Protein AF-A0A258SWJ9-F1 (afdb_monomer_lite)

pLDDT: mean 83.11, std 14.25, range [47.22, 96.81]

Structure (mmCIF, N/CA/C/O backbone):
data_AF-A0A258SWJ9-F1
#
_entry.id   AF-A0A258SWJ9-F1
#
loop_
_atom_site.group_PDB
_atom_site.id
_atom_site.type_symbol
_atom_site.label_atom_id
_atom_site.label_alt_id
_atom_site.label_comp_id
_atom_site.label_asym_id
_atom_site.label_entity_id
_atom_site.label_seq_id
_atom_site.pdbx_PDB_ins_code
_atom_site.Cartn_x
_atom_site.Cartn_y
_atom_site.Cartn_z
_atom_site.occupancy
_atom_site.B_iso_or_equiv
_atom_site.auth_seq_id
_atom_site.auth_comp_id
_atom_site.auth_asym_id
_atom_site.auth_atom_id
_atom_site.pdbx_PDB_model_num
ATOM 1 N N . VAL A 1 1 ? 14.497 3.381 14.252 1.00 51.16 1 VAL A N 1
ATOM 2 C CA . VAL A 1 1 ? 13.141 2.950 14.670 1.00 51.16 1 VAL A CA 1
ATOM 3 C C . VAL A 1 1 ? 12.145 3.797 13.899 1.00 51.16 1 VAL A C 1
ATOM 5 O O . VAL A 1 1 ? 12.125 4.997 14.100 1.00 51.16 1 VAL A O 1
ATOM 8 N N . GLY A 1 2 ? 11.445 3.2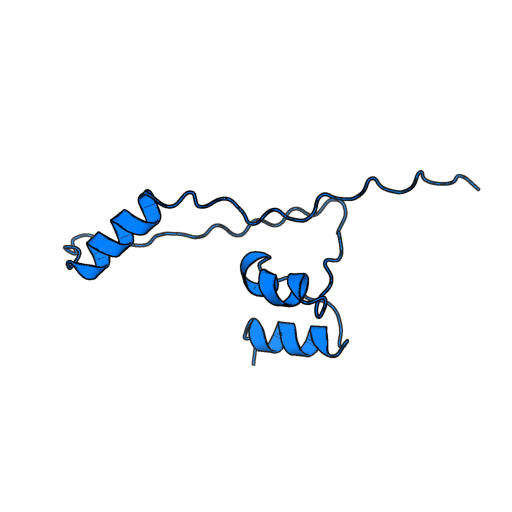22 12.922 1.00 74.56 2 GLY A N 1
ATOM 9 C CA . GLY A 1 2 ? 10.563 3.984 12.020 1.00 74.56 2 GLY A CA 1
ATOM 10 C C . GLY A 1 2 ? 10.180 3.236 10.741 1.00 74.56 2 GLY A C 1
ATOM 11 O O . GLY A 1 2 ? 9.903 3.859 9.727 1.00 74.56 2 GLY A O 1
ATOM 12 N N . SER A 1 3 ? 10.231 1.899 10.755 1.00 88.38 3 SER A N 1
ATOM 13 C CA . SER A 1 3 ? 9.776 1.085 9.623 1.00 88.38 3 SER A CA 1
ATOM 14 C C . SER A 1 3 ? 8.261 0.904 9.695 1.00 88.38 3 SER A C 1
ATOM 16 O O . SER A 1 3 ? 7.708 0.808 10.793 1.00 88.38 3 SER A O 1
ATOM 18 N N . THR A 1 4 ? 7.606 0.781 8.539 1.00 92.31 4 THR A N 1
ATOM 19 C CA . THR A 1 4 ? 6.176 0.454 8.430 1.00 92.31 4 THR A CA 1
ATOM 20 C C . THR A 1 4 ? 5.802 -0.773 9.263 1.00 92.31 4 THR A C 1
ATOM 22 O O . THR A 1 4 ? 4.763 -0.769 9.913 1.00 92.31 4 THR A O 1
ATOM 25 N N . GLU A 1 5 ? 6.657 -1.800 9.309 1.00 94.06 5 GLU A N 1
ATOM 26 C CA . GLU A 1 5 ? 6.389 -3.001 10.112 1.00 94.06 5 GLU A CA 1
ATOM 27 C C . GLU A 1 5 ? 6.375 -2.708 11.611 1.00 94.06 5 GLU A C 1
ATOM 29 O O . GLU A 1 5 ? 5.447 -3.117 12.301 1.00 94.06 5 GLU A O 1
ATOM 34 N N . ALA A 1 6 ? 7.342 -1.938 12.115 1.00 95.12 6 ALA A N 1
ATOM 35 C CA . ALA A 1 6 ? 7.370 -1.562 13.528 1.00 95.12 6 ALA A CA 1
ATOM 36 C C . ALA A 1 6 ? 6.103 -0.783 13.918 1.00 95.12 6 ALA A C 1
ATOM 38 O O . ALA A 1 6 ? 5.512 -1.046 14.961 1.00 95.12 6 ALA A O 1
ATOM 39 N N . ILE A 1 7 ? 5.645 0.119 13.044 1.00 94.56 7 ILE A N 1
ATOM 40 C CA . ILE A 1 7 ? 4.407 0.880 13.245 1.00 94.56 7 ILE A CA 1
ATOM 41 C C . ILE A 1 7 ? 3.192 -0.059 13.275 1.00 94.56 7 ILE A C 1
ATOM 43 O O . ILE A 1 7 ? 2.380 0.031 14.194 1.00 94.56 7 ILE A O 1
ATOM 47 N N . LYS A 1 8 ? 3.079 -0.998 12.324 1.00 94.94 8 LYS A N 1
ATOM 48 C CA . LYS A 1 8 ? 1.979 -1.979 12.304 1.00 94.94 8 LYS A CA 1
ATOM 49 C C . LYS A 1 8 ? 1.942 -2.837 13.570 1.00 94.94 8 LYS A C 1
ATOM 51 O O . LYS A 1 8 ? 0.855 -3.074 14.082 1.00 94.94 8 LYS A O 1
ATOM 56 N N . GLN A 1 9 ? 3.096 -3.266 14.087 1.00 95.31 9 GLN A N 1
ATOM 57 C CA . GLN A 1 9 ? 3.170 -4.068 15.315 1.00 95.31 9 GLN A CA 1
ATOM 58 C C . GLN A 1 9 ? 2.720 -3.282 16.554 1.00 95.31 9 GLN A C 1
ATOM 60 O O . GLN A 1 9 ? 1.956 -3.800 17.362 1.00 95.31 9 GLN A O 1
ATOM 65 N N . VAL A 1 10 ? 3.128 -2.015 16.684 1.00 96.31 10 VAL A N 1
ATOM 66 C CA . VAL A 1 10 ? 2.701 -1.144 17.796 1.00 96.31 10 VAL A CA 1
ATOM 67 C C . VAL A 1 10 ? 1.183 -0.927 17.773 1.00 96.31 10 VAL A C 1
ATOM 69 O O . VAL A 1 10 ? 0.527 -1.062 18.804 1.00 96.31 10 VAL A O 1
ATOM 72 N N . VAL A 1 11 ? 0.600 -0.668 16.598 1.00 96.81 11 VAL A N 1
ATOM 73 C CA . VAL A 1 11 ? -0.860 -0.517 16.457 1.00 96.81 11 VAL A CA 1
ATOM 74 C C . VAL A 1 11 ? -1.589 -1.837 16.723 1.00 96.81 11 VAL A C 1
ATOM 76 O O . VAL A 1 11 ? -2.603 -1.838 17.414 1.00 96.81 11 VAL A O 1
ATOM 79 N N . ALA A 1 12 ? -1.065 -2.967 16.239 1.00 95.69 12 ALA A N 1
ATOM 80 C CA . ALA A 1 12 ? -1.631 -4.291 16.506 1.00 95.69 12 ALA A CA 1
ATOM 81 C C . ALA A 1 12 ? -1.624 -4.643 18.005 1.00 95.69 12 ALA A C 1
ATOM 83 O O . ALA A 1 12 ? -2.525 -5.328 18.480 1.00 95.69 12 ALA A O 1
ATOM 84 N N . ALA A 1 13 ? -0.652 -4.126 18.763 1.00 96.56 13 ALA A N 1
ATOM 85 C CA . ALA A 1 13 ? -0.603 -4.228 20.221 1.00 96.56 13 ALA A CA 1
ATOM 86 C C . ALA A 1 13 ? -1.579 -3.274 20.948 1.00 96.56 13 ALA A C 1
ATOM 88 O O . ALA A 1 13 ? -1.600 -3.238 22.176 1.00 96.56 13 ALA A O 1
ATOM 89 N N . GLY A 1 14 ? -2.376 -2.489 20.216 1.00 95.50 14 GLY A N 1
ATOM 90 C CA . GLY A 1 14 ? -3.348 -1.547 20.775 1.00 95.50 14 GLY A CA 1
ATOM 91 C C . GLY A 1 14 ? -2.758 -0.200 21.199 1.00 95.50 14 GLY A C 1
ATOM 92 O O . GLY A 1 14 ? -3.434 0.581 21.865 1.00 95.50 14 GLY A O 1
ATOM 93 N N . LEU A 1 15 ? -1.517 0.108 20.815 1.00 96.38 15 LEU A N 1
ATOM 94 C CA . LEU A 1 15 ? -0.790 1.296 21.273 1.00 96.38 15 LEU A CA 1
ATOM 95 C C . LEU A 1 15 ? -0.948 2.494 20.315 1.00 96.38 15 LEU A C 1
ATOM 97 O O . LEU A 1 15 ? 0.031 3.130 19.929 1.00 96.38 15 LEU A O 1
ATOM 101 N N . GLY A 1 16 ? -2.189 2.810 19.935 1.00 94.94 16 GLY A N 1
ATOM 102 C CA . GLY A 1 16 ? -2.538 4.007 19.155 1.00 94.94 16 GLY A CA 1
ATOM 103 C C . GLY A 1 16 ? -3.042 3.731 17.735 1.00 94.94 16 GLY A C 1
ATOM 104 O O . GLY A 1 16 ? -3.528 2.645 17.431 1.00 94.94 16 GLY A O 1
ATOM 105 N N . ILE A 1 17 ? -2.952 4.747 16.869 1.00 95.44 17 ILE A N 1
ATOM 106 C CA . ILE A 1 17 ? -3.372 4.709 15.458 1.00 95.44 17 ILE A CA 1
ATOM 107 C C . ILE A 1 17 ? -2.220 5.130 14.544 1.00 95.44 17 ILE A C 1
ATOM 109 O O . ILE A 1 17 ? -1.343 5.892 14.950 1.00 95.44 17 ILE A O 1
ATOM 113 N N . ALA A 1 18 ? -2.232 4.667 13.295 1.00 94.19 18 ALA A N 1
ATOM 114 C CA . ALA A 1 18 ? -1.245 5.063 12.297 1.00 94.19 18 ALA A CA 1
ATOM 115 C C . ALA A 1 18 ? -1.864 5.193 10.904 1.00 94.19 18 ALA A C 1
ATOM 117 O O . ALA A 1 18 ? -2.810 4.485 10.561 1.00 94.19 18 ALA A O 1
ATOM 118 N N . MET A 1 19 ? -1.272 6.058 10.080 1.00 92.12 19 MET A N 1
ATOM 119 C CA . MET A 1 19 ? -1.544 6.128 8.647 1.00 92.12 19 MET A CA 1
ATOM 120 C C . MET A 1 19 ? -0.448 5.388 7.888 1.00 92.12 19 MET A C 1
ATOM 122 O O . MET A 1 19 ? 0.724 5.755 7.941 1.00 92.12 19 MET A O 1
ATOM 126 N N . VAL A 1 20 ? -0.834 4.338 7.172 1.00 91.81 20 VAL A N 1
ATOM 127 C CA . VAL A 1 20 ? 0.064 3.524 6.348 1.00 91.81 20 VAL A CA 1
ATOM 128 C C . VAL A 1 20 ? -0.588 3.248 4.999 1.00 91.81 20 VAL A C 1
ATOM 130 O O . VAL A 1 20 ? -1.795 3.411 4.826 1.00 91.81 20 VAL A O 1
ATOM 133 N N . SER A 1 21 ? 0.206 2.819 4.019 1.00 89.75 21 SER A N 1
ATOM 134 C CA . SER A 1 21 ? -0.341 2.407 2.726 1.00 89.75 21 SER A CA 1
ATOM 135 C C . SER A 1 21 ? -1.281 1.211 2.901 1.00 89.75 21 SER A C 1
ATOM 137 O O . SER A 1 21 ? -0.884 0.203 3.484 1.00 89.75 21 SER A O 1
ATOM 139 N N . ALA A 1 22 ? -2.488 1.290 2.331 1.00 87.44 22 ALA A N 1
ATOM 140 C CA . ALA A 1 22 ? -3.447 0.182 2.335 1.00 87.44 22 ALA A CA 1
ATOM 141 C C . ALA A 1 22 ? -2.845 -1.108 1.752 1.00 87.44 22 ALA A C 1
ATOM 143 O O . ALA A 1 22 ? -3.062 -2.191 2.287 1.00 87.44 22 ALA A O 1
ATOM 144 N N . ALA A 1 23 ? -2.006 -0.987 0.717 1.00 87.81 23 ALA A N 1
ATOM 145 C CA . ALA A 1 23 ? -1.273 -2.114 0.147 1.00 87.81 23 ALA A CA 1
ATOM 146 C C . ALA A 1 23 ? -0.329 -2.787 1.161 1.00 87.81 23 ALA A C 1
ATOM 148 O O . ALA A 1 23 ? -0.231 -4.007 1.183 1.00 87.81 23 ALA A O 1
ATOM 149 N N . ALA A 1 24 ? 0.325 -2.009 2.029 1.00 91.06 24 ALA A N 1
ATOM 150 C CA . ALA A 1 24 ? 1.270 -2.522 3.023 1.00 91.06 24 ALA A CA 1
ATOM 151 C C . ALA A 1 24 ? 0.592 -3.127 4.266 1.00 91.06 24 ALA A C 1
ATOM 153 O O . ALA A 1 24 ? 1.238 -3.857 5.015 1.00 91.06 24 ALA A O 1
ATOM 154 N N . ALA A 1 25 ? -0.682 -2.806 4.507 1.00 92.44 25 ALA A N 1
ATOM 155 C CA . ALA A 1 25 ? -1.473 -3.330 5.622 1.00 92.44 25 ALA A CA 1
ATOM 156 C C . ALA A 1 25 ? -2.507 -4.384 5.190 1.00 92.44 25 ALA A C 1
ATOM 158 O O . ALA A 1 25 ? -3.254 -4.877 6.035 1.00 92.44 25 ALA A O 1
ATOM 159 N N . LYS A 1 26 ? -2.566 -4.719 3.892 1.00 91.75 26 LYS A N 1
ATOM 160 C CA . LYS A 1 26 ? -3.594 -5.581 3.290 1.00 91.75 26 LYS A CA 1
ATOM 161 C C . LYS A 1 26 ? -3.782 -6.881 4.068 1.00 91.75 26 LYS A C 1
ATOM 163 O O . LYS A 1 26 ? -4.909 -7.215 4.424 1.00 91.75 26 LYS A O 1
ATOM 168 N N . ASP A 1 27 ? -2.688 -7.569 4.372 1.00 92.75 27 ASP A N 1
ATOM 169 C CA . ASP A 1 27 ? -2.739 -8.869 5.037 1.00 92.75 27 ASP A CA 1
ATOM 170 C C . ASP A 1 27 ? -3.180 -8.734 6.496 1.00 92.75 27 ASP A C 1
ATOM 172 O O . ASP A 1 27 ? -4.029 -9.489 6.956 1.00 92.75 27 ASP A O 1
ATOM 176 N N . GLN A 1 28 ? -2.677 -7.730 7.225 1.00 94.69 28 GLN A N 1
ATOM 177 C CA . GLN A 1 28 ? -3.084 -7.496 8.615 1.00 94.69 28 GLN A CA 1
ATOM 178 C C . GLN A 1 28 ? -4.564 -7.110 8.728 1.00 94.69 28 GLN A C 1
ATOM 180 O O . GLN A 1 28 ? -5.216 -7.486 9.701 1.00 94.69 28 GLN A O 1
ATOM 185 N N . ILE A 1 29 ? -5.094 -6.381 7.741 1.00 94.69 29 ILE A N 1
ATOM 186 C CA . ILE A 1 29 ? -6.522 -6.056 7.648 1.00 94.69 29 ILE A CA 1
ATOM 187 C C . ILE A 1 29 ? -7.331 -7.319 7.334 1.00 94.69 29 ILE A C 1
ATOM 189 O O . ILE A 1 29 ? -8.320 -7.588 8.010 1.00 94.69 29 ILE A O 1
ATOM 193 N N . ALA A 1 30 ? -6.902 -8.116 6.349 1.00 93.31 30 ALA A N 1
ATOM 194 C CA . ALA A 1 30 ? -7.575 -9.361 5.973 1.00 93.31 30 ALA A CA 1
ATOM 195 C C . ALA A 1 30 ? -7.608 -10.384 7.122 1.00 93.31 30 ALA A C 1
ATOM 197 O O . ALA A 1 30 ? -8.601 -11.084 7.296 1.00 93.31 30 ALA A O 1
ATOM 198 N N . LEU A 1 31 ? -6.550 -10.431 7.936 1.00 95.50 31 LEU A N 1
ATOM 199 C CA . LEU A 1 31 ? -6.458 -11.265 9.137 1.00 95.50 31 LEU A CA 1
ATOM 200 C C . LEU A 1 31 ? -7.206 -10.680 10.349 1.00 95.50 31 LEU A C 1
ATOM 202 O O . LEU A 1 31 ? -7.267 -11.325 11.392 1.00 95.50 31 LEU A O 1
ATOM 206 N N . GLY A 1 32 ? -7.744 -9.459 10.254 1.00 93.69 32 GLY A N 1
ATOM 207 C CA . GLY A 1 32 ? -8.458 -8.789 11.345 1.00 93.69 32 GLY A CA 1
ATOM 208 C C . GLY A 1 32 ? -7.570 -8.283 12.490 1.00 93.69 32 GLY A C 1
ATOM 209 O O . GLY A 1 32 ? -8.094 -7.824 13.504 1.00 93.69 32 GLY A O 1
ATOM 210 N N . VAL A 1 33 ? -6.243 -8.337 12.332 1.00 95.62 33 VAL A N 1
ATOM 211 C CA . VAL A 1 33 ? -5.259 -7.848 13.314 1.00 95.62 33 VAL A 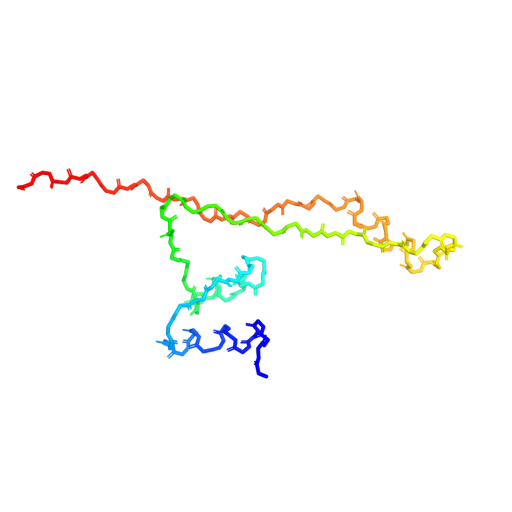CA 1
ATOM 212 C C . VAL A 1 33 ? -5.244 -6.319 13.360 1.00 95.62 33 VAL A C 1
ATOM 214 O O . VAL A 1 33 ? -5.068 -5.727 14.420 1.00 95.62 33 VAL A O 1
ATOM 217 N N . LEU A 1 34 ? -5.456 -5.669 12.213 1.00 96.19 34 LEU A N 1
ATOM 218 C CA . LEU A 1 34 ? -5.621 -4.221 12.110 1.00 96.19 34 LEU A CA 1
ATOM 219 C C . LEU A 1 34 ? -7.005 -3.883 11.557 1.00 96.19 34 LEU A C 1
ATOM 221 O O . LEU A 1 34 ? -7.547 -4.600 10.718 1.00 96.19 34 LEU A O 1
ATOM 225 N N . LYS A 1 35 ? -7.562 -2.752 11.997 1.00 93.94 35 LYS A N 1
ATOM 226 C CA . LYS A 1 35 ? -8.843 -2.228 11.509 1.00 93.94 35 LYS A CA 1
ATOM 227 C C . LYS A 1 35 ? -8.645 -0.876 10.839 1.00 93.94 35 LYS A C 1
ATOM 229 O O . LYS A 1 35 ? -7.862 -0.051 11.302 1.00 93.94 35 LYS A O 1
ATOM 234 N N . VAL A 1 36 ? -9.377 -0.656 9.751 1.00 93.44 36 VAL A N 1
ATOM 235 C CA . VAL A 1 36 ? -9.415 0.636 9.062 1.00 93.44 36 VAL A CA 1
ATOM 236 C C . VAL A 1 36 ? -10.319 1.584 9.845 1.00 93.44 36 VAL A C 1
ATOM 238 O O . VAL A 1 36 ? -11.461 1.242 10.146 1.00 93.44 36 VAL A O 1
ATOM 241 N N . VAL A 1 37 ? -9.813 2.779 10.147 1.00 92.25 37 VAL A N 1
ATOM 242 C CA . VAL A 1 37 ? -10.591 3.868 10.749 1.00 92.25 37 VAL A CA 1
ATOM 243 C C . VAL A 1 37 ? -10.916 4.881 9.647 1.00 92.25 37 VAL A C 1
ATOM 245 O O . VAL A 1 37 ? -9.987 5.503 9.127 1.00 92.25 37 VAL A O 1
ATOM 248 N N . PRO A 1 38 ? -12.190 5.038 9.238 1.00 87.75 38 PRO A N 1
ATOM 249 C CA . PRO A 1 38 ? -12.558 6.020 8.225 1.00 87.75 38 PRO A CA 1
ATOM 250 C C . PRO A 1 38 ? -12.428 7.439 8.790 1.00 87.75 38 PRO A C 1
ATOM 252 O O . PRO A 1 38 ? -12.882 7.716 9.900 1.00 87.75 38 PRO A O 1
ATO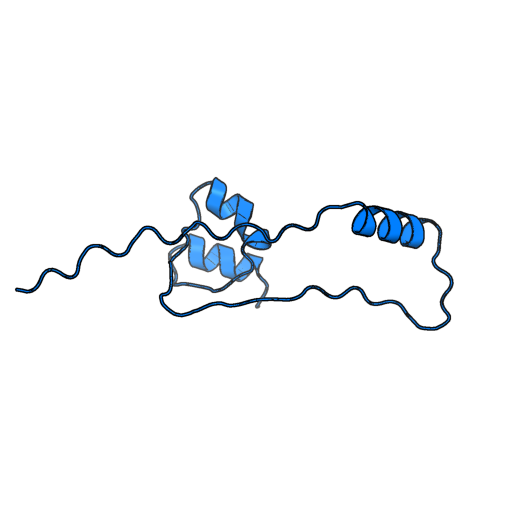M 255 N N . VAL A 1 39 ? -11.833 8.347 8.014 1.00 88.81 39 VAL A N 1
ATOM 256 C CA . VAL A 1 39 ? -11.692 9.764 8.375 1.00 88.81 39 VAL A CA 1
ATOM 257 C C . VAL A 1 39 ? -12.472 10.599 7.369 1.00 88.81 39 VAL A C 1
ATOM 259 O O . VAL A 1 39 ? -12.189 10.579 6.173 1.00 88.81 39 VAL A O 1
ATOM 262 N N . GLN A 1 40 ? -13.481 11.322 7.851 1.00 88.88 40 GLN A N 1
ATOM 263 C CA . GLN A 1 40 ? -14.318 12.161 6.996 1.00 88.88 40 GLN A CA 1
ATOM 264 C C . GLN A 1 40 ? -13.518 13.345 6.446 1.00 88.88 40 GLN A C 1
ATOM 266 O O . GLN A 1 40 ? -12.759 13.983 7.172 1.00 88.88 40 GLN A O 1
ATOM 271 N N . GLY A 1 41 ? -13.699 13.639 5.157 1.00 89.00 41 GLY A N 1
ATOM 272 C CA . GLY A 1 41 ? -13.047 14.771 4.493 1.00 89.00 41 GLY A CA 1
ATOM 273 C C . GLY A 1 41 ? -11.544 14.603 4.246 1.00 89.00 41 GLY A C 1
ATOM 274 O O . GLY A 1 41 ? -10.908 15.556 3.806 1.00 89.00 41 GLY A O 1
ATOM 275 N N . LEU A 1 42 ? -10.970 13.420 4.498 1.00 85.12 42 LEU A N 1
ATOM 276 C CA . LEU A 1 42 ? -9.547 13.157 4.299 1.00 85.12 42 LEU A CA 1
ATOM 277 C C . LEU A 1 42 ? -9.329 12.164 3.151 1.00 85.12 42 LEU A C 1
ATOM 279 O O . LEU A 1 42 ? -9.585 10.970 3.293 1.00 85.12 42 LEU A O 1
ATOM 283 N N . SER A 1 43 ? -8.796 12.660 2.034 1.00 82.75 43 SER A N 1
ATOM 284 C CA . SER A 1 43 ? -8.232 11.826 0.969 1.00 82.75 43 SER A CA 1
ATOM 285 C C . SER A 1 43 ? -6.715 11.961 0.985 1.00 82.75 43 SER A C 1
ATOM 287 O O . SER A 1 43 ? -6.193 13.074 0.919 1.00 82.75 43 SER A O 1
ATOM 289 N N . VAL A 1 44 ? -6.004 10.837 1.095 1.00 84.12 44 VAL A N 1
ATOM 290 C CA . VAL A 1 44 ? -4.538 10.814 1.050 1.00 84.12 44 VAL A CA 1
ATOM 291 C C . VAL A 1 44 ? -4.081 9.879 -0.046 1.00 84.12 44 VAL A C 1
ATOM 293 O O . VAL A 1 44 ? -4.283 8.666 0.017 1.00 84.12 44 VAL A O 1
ATOM 296 N N . GLU A 1 45 ? -3.406 10.460 -1.027 1.00 81.88 45 GLU A N 1
ATOM 297 C CA . GLU A 1 45 ? -2.847 9.744 -2.160 1.00 81.88 45 GLU A CA 1
ATOM 298 C C . GLU A 1 45 ? -1.326 9.718 -2.058 1.00 81.88 45 GLU A C 1
ATOM 300 O O . GLU A 1 45 ? -0.675 10.715 -1.741 1.00 81.88 45 GLU A O 1
ATOM 305 N N . ARG A 1 46 ? -0.745 8.547 -2.325 1.00 82.12 46 ARG A N 1
ATOM 306 C CA . ARG A 1 46 ? 0.704 8.361 -2.363 1.00 82.12 46 ARG A CA 1
ATOM 307 C C . ARG A 1 46 ? 1.096 7.817 -3.735 1.00 82.12 46 ARG A C 1
ATOM 309 O O . ARG A 1 46 ? 1.033 6.598 -3.919 1.00 82.12 46 ARG A O 1
ATOM 316 N N . PRO A 1 47 ? 1.496 8.678 -4.686 1.00 84.31 47 PRO A N 1
ATOM 317 C CA . PRO A 1 47 ? 1.941 8.217 -5.992 1.00 84.31 47 PRO A CA 1
ATOM 318 C C . PRO A 1 47 ? 3.205 7.362 -5.857 1.00 84.31 47 PRO A C 1
ATOM 320 O O . PRO A 1 47 ? 4.089 7.639 -5.040 1.00 84.31 47 PRO A O 1
ATOM 323 N N . LEU A 1 48 ? 3.277 6.303 -6.660 1.00 86.06 48 LEU A N 1
ATOM 324 C CA . LEU A 1 48 ? 4.495 5.529 -6.868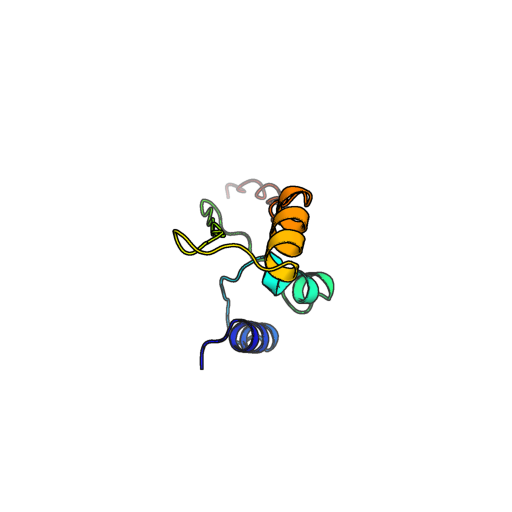 1.00 86.06 48 LEU A CA 1
ATOM 325 C C . LEU A 1 48 ? 5.124 5.975 -8.182 1.00 86.06 48 LEU A C 1
ATOM 327 O O . LEU A 1 48 ? 4.439 6.072 -9.197 1.00 86.06 48 LEU A O 1
ATOM 331 N N . TYR A 1 49 ? 6.428 6.231 -8.153 1.00 87.75 49 TYR A N 1
ATOM 332 C CA . TYR A 1 49 ? 7.172 6.686 -9.318 1.00 87.75 49 TYR A CA 1
ATOM 333 C C . TYR A 1 49 ? 8.092 5.588 -9.820 1.00 87.75 49 TYR A C 1
ATOM 335 O O . TYR A 1 49 ? 8.750 4.898 -9.041 1.00 87.75 49 TYR A O 1
ATOM 343 N N . ARG A 1 50 ? 8.171 5.483 -11.141 1.00 87.19 50 ARG A N 1
ATOM 344 C CA . ARG A 1 50 ? 9.164 4.679 -11.836 1.00 87.19 50 ARG A CA 1
ATOM 345 C C . ARG A 1 50 ? 10.318 5.582 -12.256 1.00 87.19 50 ARG A C 1
ATOM 347 O O . ARG A 1 50 ? 10.101 6.546 -12.986 1.00 87.19 50 ARG A O 1
ATOM 354 N N . LEU A 1 51 ? 11.525 5.269 -11.794 1.00 89.38 51 LEU A N 1
ATOM 355 C CA . LEU A 1 51 ? 12.721 6.072 -12.042 1.00 89.38 51 LEU A CA 1
ATOM 356 C C . LEU A 1 51 ? 13.747 5.267 -12.840 1.00 89.38 51 LEU A C 1
ATOM 358 O O . LEU A 1 51 ? 14.081 4.143 -12.474 1.00 89.38 51 LEU A O 1
ATOM 362 N N . THR A 1 52 ? 14.284 5.875 -13.896 1.00 85.12 52 THR A N 1
ATOM 363 C CA . THR A 1 52 ? 15.332 5.295 -14.749 1.00 85.12 52 THR A CA 1
ATOM 364 C C . THR A 1 52 ? 16.471 6.292 -14.929 1.00 85.12 52 THR A C 1
ATOM 366 O O . THR A 1 52 ? 16.226 7.485 -15.119 1.00 85.12 52 THR A O 1
ATOM 369 N N . LEU A 1 53 ? 17.720 5.820 -14.912 1.00 87.38 53 LEU A N 1
ATOM 370 C CA . LEU A 1 53 ? 18.876 6.683 -15.153 1.00 87.38 53 LEU A CA 1
ATOM 371 C C . LEU A 1 53 ? 18.982 7.037 -16.642 1.00 87.38 53 LEU A C 1
ATOM 373 O O . LEU A 1 53 ? 18.954 6.162 -17.509 1.00 87.38 53 LEU A O 1
ATOM 377 N N . LYS A 1 54 ? 19.141 8.327 -16.941 1.00 85.44 54 LYS A N 1
ATOM 378 C CA . LYS A 1 54 ? 19.292 8.809 -18.317 1.00 85.44 54 LYS A CA 1
ATOM 379 C C . LYS A 1 54 ? 20.550 8.207 -18.958 1.00 85.44 54 LYS A C 1
ATOM 381 O O . LYS A 1 54 ? 21.631 8.290 -18.388 1.00 85.44 54 LYS A O 1
ATOM 386 N N . GLY A 1 55 ? 20.401 7.628 -20.150 1.00 82.38 55 GLY A N 1
ATOM 387 C CA . GLY A 1 55 ? 21.509 7.040 -20.915 1.00 82.38 55 GLY A CA 1
ATOM 388 C C . GLY A 1 55 ? 21.929 5.633 -20.476 1.00 82.38 55 GLY A C 1
ATOM 389 O O . GLY A 1 55 ? 22.899 5.104 -21.012 1.00 82.38 55 GLY A O 1
ATOM 390 N N . HIS A 1 56 ? 21.223 5.012 -19.527 1.00 78.75 56 HIS A N 1
ATOM 391 C CA . HIS A 1 56 ? 21.509 3.642 -19.116 1.00 78.75 56 HIS A CA 1
ATOM 392 C C . HIS A 1 56 ? 20.696 2.642 -19.950 1.00 78.75 56 HIS A C 1
ATOM 394 O O . HIS A 1 56 ? 19.466 2.671 -19.933 1.00 78.75 56 HIS A O 1
ATOM 400 N N . ASN A 1 57 ? 21.376 1.719 -20.635 1.00 80.94 57 ASN A N 1
ATOM 401 C CA . ASN A 1 57 ? 20.711 0.598 -21.301 1.00 80.94 57 ASN A CA 1
ATOM 402 C C . ASN A 1 57 ? 20.187 -0.379 -20.242 1.00 80.94 57 ASN A C 1
ATOM 404 O O . ASN A 1 57 ? 20.943 -0.835 -19.378 1.00 80.94 57 ASN A O 1
ATOM 408 N N . LEU A 1 58 ? 18.890 -0.681 -20.272 1.00 81.12 58 LEU A N 1
ATOM 409 C CA . LEU A 1 58 ? 18.307 -1.665 -19.366 1.00 81.12 58 LEU A CA 1
ATOM 410 C C . LEU A 1 58 ? 18.964 -3.026 -19.624 1.00 81.12 58 LEU A C 1
ATOM 412 O O . LEU A 1 58 ? 19.092 -3.469 -20.760 1.00 81.12 58 LEU A O 1
ATOM 416 N N . ARG A 1 59 ? 19.423 -3.685 -18.556 1.00 85.94 59 ARG A N 1
ATOM 417 C CA . ARG A 1 59 ? 19.843 -5.091 -18.640 1.00 85.94 59 ARG A CA 1
ATOM 418 C C . ARG A 1 59 ? 18.590 -5.961 -18.752 1.00 85.94 59 ARG A C 1
ATOM 420 O O . ARG A 1 59 ? 17.540 -5.548 -18.269 1.00 85.94 59 ARG A O 1
ATOM 427 N N . PHE A 1 60 ? 18.723 -7.186 -19.263 1.00 90.62 60 PHE A N 1
ATOM 428 C CA . PHE A 1 60 ? 17.601 -8.119 -19.465 1.00 90.62 60 PHE A CA 1
ATOM 429 C C . PHE A 1 60 ? 16.608 -8.194 -18.291 1.00 90.62 60 PHE A C 1
ATOM 431 O O . PHE A 1 60 ? 15.403 -8.131 -18.500 1.00 90.62 60 PHE A O 1
ATOM 438 N N . ALA A 1 61 ? 17.093 -8.269 -17.046 1.00 92.12 61 ALA A N 1
ATOM 439 C CA . ALA A 1 61 ? 16.219 -8.316 -15.869 1.00 92.12 61 ALA A CA 1
ATOM 440 C C . ALA A 1 61 ? 15.416 -7.020 -15.652 1.00 92.12 61 ALA A C 1
ATOM 442 O O . ALA A 1 61 ? 14.252 -7.072 -15.265 1.00 92.12 61 ALA A O 1
ATOM 443 N N . ALA A 1 62 ? 16.027 -5.861 -15.905 1.00 90.31 62 ALA A N 1
ATOM 444 C CA . ALA A 1 62 ? 15.358 -4.572 -15.770 1.00 90.31 62 ALA A CA 1
ATOM 445 C C . ALA A 1 62 ? 14.325 -4.370 -16.885 1.00 90.31 62 ALA A C 1
ATOM 447 O O . ALA A 1 62 ? 13.227 -3.908 -16.613 1.00 90.31 62 ALA A O 1
ATOM 448 N N . GLU A 1 63 ? 14.636 -4.783 -18.114 1.00 90.75 63 GLU A N 1
ATOM 449 C CA . GLU A 1 63 ? 13.690 -4.748 -19.234 1.00 90.75 63 GLU A CA 1
ATOM 450 C C . GLU A 1 63 ? 12.495 -5.687 -19.010 1.00 90.75 63 GLU A C 1
ATOM 452 O O . GLU A 1 63 ? 11.348 -5.289 -19.203 1.00 90.75 63 GLU A O 1
ATOM 457 N N . ALA A 1 64 ? 12.739 -6.905 -18.515 1.00 92.88 64 ALA A N 1
ATOM 458 C CA . ALA A 1 64 ? 11.671 -7.829 -18.143 1.00 92.88 64 ALA A CA 1
ATOM 459 C C . ALA A 1 64 ? 10.778 -7.254 -17.031 1.00 92.88 64 ALA A C 1
ATOM 461 O O . ALA A 1 64 ? 9.555 -7.374 -17.097 1.00 92.88 64 ALA A O 1
ATOM 462 N N . PHE A 1 65 ? 11.372 -6.595 -16.030 1.00 91.81 65 PHE A N 1
ATOM 463 C CA . PHE A 1 65 ? 10.617 -5.927 -14.971 1.00 91.81 65 PHE A CA 1
ATOM 464 C C . PHE A 1 65 ? 9.794 -4.747 -15.503 1.00 91.81 65 PHE A C 1
ATOM 466 O O . PHE A 1 65 ? 8.625 -4.619 -15.149 1.00 91.81 65 PHE A O 1
ATOM 473 N N . GLU A 1 66 ? 10.364 -3.927 -16.389 1.00 89.94 66 GLU A N 1
ATOM 474 C CA . GLU A 1 66 ? 9.654 -2.834 -17.063 1.00 89.94 66 GLU A CA 1
ATOM 475 C C . GLU A 1 66 ? 8.451 -3.333 -17.867 1.00 89.94 66 GLU A C 1
ATOM 477 O O . GLU A 1 66 ? 7.362 -2.758 -17.794 1.00 89.94 66 GLU A O 1
ATOM 482 N N . HIS A 1 67 ? 8.624 -4.437 -18.593 1.00 91.31 67 HIS A N 1
ATOM 483 C CA . HIS A 1 67 ? 7.537 -5.076 -19.321 1.00 91.31 67 HIS A CA 1
ATOM 484 C C . HIS A 1 67 ? 6.448 -5.560 -18.350 1.00 91.31 67 HIS A C 1
ATOM 486 O O . HIS A 1 67 ? 5.270 -5.244 -18.530 1.00 91.31 67 HIS A O 1
ATOM 492 N N . PHE A 1 68 ? 6.844 -6.249 -17.277 1.00 92.06 68 PHE A N 1
ATOM 493 C CA . PHE A 1 68 ? 5.931 -6.755 -16.256 1.00 92.06 68 PHE A CA 1
ATOM 494 C C . PHE A 1 68 ? 5.071 -5.643 -15.642 1.00 92.06 68 PHE A C 1
ATOM 496 O O . PHE A 1 68 ? 3.847 -5.769 -15.587 1.00 92.06 68 PHE A O 1
ATOM 503 N N . ILE A 1 69 ? 5.674 -4.526 -15.226 1.00 90.94 69 ILE A N 1
ATOM 504 C CA . ILE A 1 69 ? 4.923 -3.421 -14.612 1.00 90.94 69 ILE A CA 1
ATOM 505 C C . ILE A 1 69 ? 4.053 -2.652 -15.615 1.00 90.94 69 ILE A C 1
ATOM 507 O O . ILE A 1 69 ? 3.048 -2.086 -15.200 1.00 90.94 69 ILE A O 1
ATOM 511 N N . CYS A 1 70 ? 4.386 -2.644 -16.914 1.00 87.19 70 CYS A N 1
ATOM 512 C CA . CYS A 1 70 ? 3.535 -2.036 -17.948 1.00 87.19 70 CYS A CA 1
ATOM 513 C C . CYS A 1 70 ? 2.323 -2.902 -18.314 1.00 87.19 70 CYS A C 1
ATOM 515 O O . CYS A 1 70 ? 1.281 -2.365 -18.674 1.00 87.19 70 CYS A O 1
ATOM 517 N N . GLN A 1 71 ? 2.451 -4.228 -18.236 1.00 87.31 71 GLN A N 1
ATOM 518 C CA . GLN A 1 71 ? 1.340 -5.163 -18.446 1.00 87.31 71 GLN A CA 1
ATOM 519 C C . GLN A 1 71 ? 0.453 -5.322 -17.211 1.00 87.31 71 GLN A C 1
ATOM 521 O O . GLN A 1 71 ? -0.686 -5.774 -17.316 1.00 87.31 71 GLN A O 1
ATOM 526 N N . THR A 1 72 ? 0.982 -4.994 -16.033 1.00 80.88 72 THR A N 1
ATOM 527 C CA . THR A 1 72 ? 0.242 -5.124 -14.785 1.00 80.88 72 THR A CA 1
ATOM 528 C C . THR A 1 72 ? -0.732 -3.964 -14.634 1.00 80.88 72 THR A C 1
ATOM 530 O O . THR A 1 72 ? -0.345 -2.801 -14.557 1.00 80.88 72 THR A O 1
ATOM 533 N N . ASP A 1 73 ? -2.009 -4.305 -14.512 1.00 75.62 73 ASP A N 1
ATOM 534 C CA . ASP A 1 73 ? -3.082 -3.378 -14.175 1.00 75.62 73 ASP A CA 1
ATOM 535 C C . ASP A 1 73 ? -2.899 -2.927 -12.707 1.00 75.62 73 ASP A C 1
ATOM 537 O O . ASP A 1 73 ? -3.395 -3.555 -11.766 1.00 75.62 73 ASP A O 1
ATOM 541 N N . LEU A 1 74 ? -2.114 -1.866 -12.481 1.00 71.19 74 LEU A N 1
ATOM 542 C CA . LEU A 1 74 ? -1.833 -1.310 -11.151 1.00 71.19 74 LEU A CA 1
ATOM 543 C C . LEU A 1 74 ? -3.053 -0.550 -10.622 1.00 71.19 74 LEU A C 1
ATOM 545 O O . LEU A 1 74 ? -3.078 0.679 -10.552 1.00 71.19 74 LEU A O 1
ATOM 549 N N . ARG A 1 75 ? -4.093 -1.289 -10.242 1.00 70.50 75 ARG A N 1
ATOM 550 C CA . ARG A 1 75 ? -5.270 -0.697 -9.609 1.00 70.50 75 ARG A CA 1
ATOM 551 C C . ARG A 1 75 ? -4.903 -0.224 -8.204 1.00 70.50 75 ARG A C 1
ATOM 553 O O . ARG A 1 75 ? -4.268 -0.981 -7.459 1.00 70.50 75 ARG A O 1
ATOM 560 N N . PRO A 1 76 ? -5.323 0.988 -7.802 1.00 67.44 76 PRO A N 1
ATOM 561 C CA . PRO A 1 76 ? -5.255 1.385 -6.407 1.00 67.44 76 PRO A CA 1
ATOM 562 C C . PRO A 1 76 ? -5.924 0.305 -5.557 1.00 67.44 76 PRO A C 1
ATOM 564 O O . PRO A 1 76 ? -7.020 -0.156 -5.884 1.00 67.44 76 PRO A O 1
ATOM 567 N N . VAL A 1 77 ? -5.264 -0.123 -4.478 1.00 67.06 77 VAL A N 1
ATOM 568 C CA . VAL A 1 77 ? -5.907 -1.009 -3.503 1.00 67.06 77 VAL A CA 1
ATOM 569 C C . VAL A 1 77 ? -7.125 -0.259 -2.983 1.00 67.06 77 VAL A C 1
ATOM 571 O O . VAL A 1 77 ? -6.966 0.785 -2.350 1.00 67.06 77 VAL A O 1
ATOM 574 N N . ALA A 1 78 ? -8.318 -0.760 -3.312 1.00 59.09 78 ALA A N 1
ATOM 575 C CA . ALA A 1 78 ? -9.567 -0.118 -2.943 1.00 59.09 78 ALA A CA 1
ATOM 576 C C . ALA A 1 78 ? -9.577 0.112 -1.428 1.00 59.09 7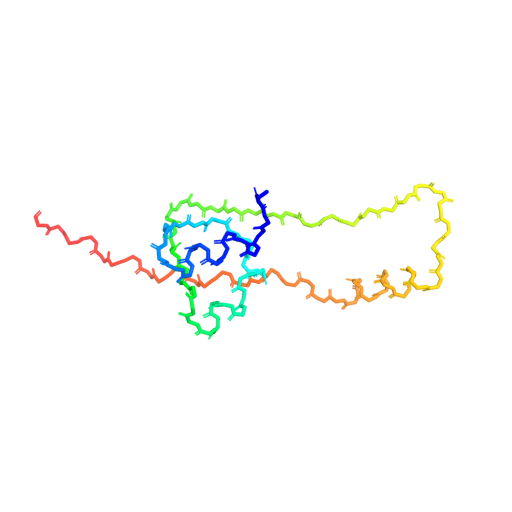8 ALA A C 1
ATOM 578 O O . ALA A 1 78 ? -9.477 -0.830 -0.639 1.00 59.09 78 ALA A O 1
ATOM 579 N N . HIS A 1 79 ? -9.668 1.378 -1.026 1.00 59.28 79 HIS A N 1
ATOM 580 C CA . HIS A 1 79 ? -10.057 1.709 0.334 1.00 59.28 79 HIS A CA 1
ATOM 581 C C . HIS A 1 79 ? -11.496 1.214 0.516 1.00 59.28 79 HIS A C 1
ATOM 583 O O . HIS A 1 79 ? -12.325 1.419 -0.373 1.00 59.28 79 HIS A O 1
ATOM 589 N N . ALA A 1 80 ? -11.780 0.516 1.619 1.00 48.53 80 ALA A N 1
ATOM 590 C CA . ALA A 1 80 ? -13.138 0.073 1.915 1.00 48.53 80 ALA A CA 1
ATOM 591 C C . ALA A 1 80 ? -14.092 1.277 1.793 1.00 48.53 80 ALA A C 1
ATOM 593 O O . ALA A 1 80 ? -13.770 2.340 2.328 1.00 48.53 80 ALA A O 1
ATOM 594 N N . PRO A 1 81 ? -15.219 1.158 1.068 1.00 47.22 81 PRO A N 1
ATOM 595 C CA . PRO A 1 81 ? -16.129 2.277 0.902 1.00 47.22 81 PRO A CA 1
ATOM 596 C C . PRO A 1 81 ? -16.593 2.750 2.279 1.00 47.22 81 PRO A C 1
ATOM 598 O O . PRO A 1 81 ? -16.932 1.941 3.146 1.00 47.22 81 PRO A O 1
ATOM 601 N N . MET A 1 82 ? -16.591 4.068 2.471 1.00 50.25 82 MET A N 1
ATOM 602 C CA . MET A 1 82 ? -17.222 4.714 3.614 1.00 50.25 82 MET A CA 1
ATOM 603 C C . MET A 1 82 ? -18.659 4.185 3.715 1.00 50.25 82 MET A C 1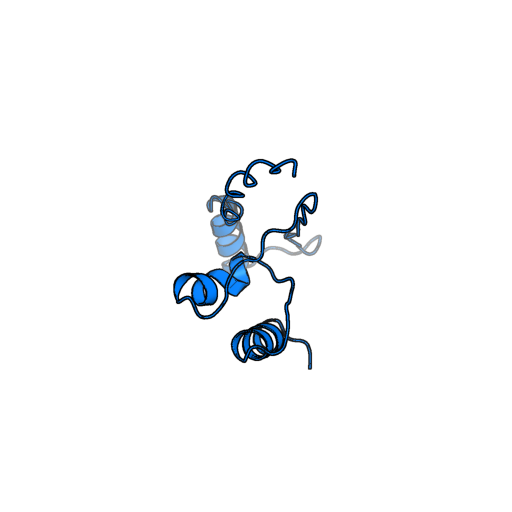
ATOM 605 O O . MET A 1 82 ? -19.474 4.452 2.831 1.00 50.25 82 MET A O 1
ATOM 609 N N . ALA A 1 83 ? -18.973 3.407 4.756 1.00 53.06 83 ALA A N 1
ATOM 610 C CA . ALA A 1 83 ? -20.365 3.119 5.077 1.00 53.06 83 ALA A CA 1
ATOM 611 C C . ALA A 1 83 ? -21.082 4.469 5.265 1.00 53.06 83 ALA A C 1
ATOM 613 O O . ALA A 1 83 ? -20.487 5.368 5.873 1.00 53.06 83 ALA A O 1
ATOM 614 N N . PRO A 1 84 ? -22.300 4.657 4.719 1.00 50.78 84 PRO A N 1
ATOM 615 C CA . PRO A 1 84 ? -22.997 5.932 4.822 1.00 50.78 84 PRO A CA 1
ATOM 616 C C . PRO A 1 84 ? -23.084 6.339 6.293 1.00 50.78 84 PRO A C 1
ATOM 618 O O . PRO A 1 84 ? -23.416 5.518 7.152 1.00 50.78 84 PRO A O 1
ATOM 621 N N . ALA A 1 85 ? -22.724 7.593 6.573 1.00 52.75 85 ALA A N 1
ATOM 622 C CA . ALA A 1 85 ? -22.786 8.147 7.916 1.00 52.75 85 ALA A CA 1
ATOM 623 C C . ALA A 1 85 ? -24.189 7.893 8.501 1.00 52.75 85 ALA A C 1
ATOM 625 O O . ALA A 1 85 ? -25.177 8.126 7.796 1.00 52.75 85 ALA A O 1
ATOM 626 N N . PRO A 1 86 ? -24.308 7.399 9.749 1.00 60.09 86 PRO A N 1
ATOM 627 C CA . PRO A 1 86 ? -25.612 7.267 10.381 1.00 60.09 86 PRO A CA 1
ATOM 628 C C . PRO A 1 86 ? -26.295 8.644 10.381 1.00 60.09 86 PRO A C 1
ATOM 630 O O . PRO A 1 86 ? -25.612 9.648 10.613 1.00 60.09 86 PRO A O 1
ATOM 633 N N . PRO A 1 87 ? -27.607 8.722 10.081 1.00 58.41 87 PRO A N 1
ATOM 634 C CA . PRO A 1 87 ? -28.305 9.998 10.023 1.00 58.41 87 PRO A CA 1
ATOM 635 C C . PRO A 1 87 ? -28.118 10.718 11.356 1.00 58.41 87 PRO A C 1
ATOM 637 O O . PRO A 1 87 ? -28.321 10.125 12.418 1.00 58.41 87 PRO A O 1
ATOM 640 N N . ALA A 1 88 ? -27.688 11.979 11.289 1.00 59.06 88 ALA A N 1
ATOM 641 C CA . ALA A 1 88 ? -27.539 12.825 12.459 1.00 59.06 88 ALA A CA 1
ATOM 642 C C . ALA A 1 88 ? -28.900 12.910 13.159 1.00 59.06 88 ALA A C 1
ATOM 644 O O . ALA A 1 88 ? -29.829 13.560 12.682 1.00 59.06 88 ALA A O 1
ATOM 645 N N . GLY A 1 89 ? -29.036 12.181 14.265 1.00 54.12 89 GLY A N 1
ATOM 646 C CA . GLY A 1 89 ? -30.203 12.263 15.120 1.00 54.12 89 GLY A CA 1
ATOM 647 C C . GLY A 1 89 ? -30.206 13.632 15.775 1.00 54.12 89 GLY A C 1
ATOM 648 O O . GLY A 1 89 ? -29.418 13.879 16.684 1.00 54.12 89 GLY A O 1
ATOM 649 N N . HIS A 1 90 ? -31.076 14.521 15.306 1.00 62.31 90 HIS A N 1
ATOM 650 C CA . HIS A 1 90 ? -31.440 15.708 16.060 1.00 62.31 90 HIS A CA 1
ATOM 651 C C . HIS A 1 90 ? -32.140 15.246 17.346 1.00 62.31 90 HIS A C 1
ATOM 653 O O . HIS A 1 90 ? -33.225 14.662 17.296 1.00 62.31 90 HIS A O 1
ATOM 659 N N . ARG A 1 91 ? -31.482 15.461 18.484 1.00 53.34 91 ARG A N 1
ATOM 660 C CA . ARG A 1 91 ? -32.096 15.515 19.810 1.00 53.34 91 ARG A CA 1
ATOM 661 C C . ARG A 1 91 ? -31.823 16.882 20.403 1.00 53.34 91 ARG A C 1
ATOM 663 O O . ARG A 1 91 ? -30.686 17.366 20.207 1.00 53.34 91 ARG A O 1
#

Secondary structure (DSSP, 8-state):
---HHHHHHHHHTTS------HHHHHHHHHTTSS-----TT------------TTPPPPHHHHHHHHHHHHS-----PPPP-PPPPP----

Radius of gyration: 18.95 Å; chains: 1; bounding box: 54×27×43 Å

Sequence (91 aa):
VGSTEAIKQVVAAGLGIAMVSAAAAKDQIALGVLKVVPVQGLSVERPLYRLTLKGHNLRFAAEAFEHFICQTDLRPVAHAPMAPAPPAGHR

Foldseek 3Di:
DDDPVVVLVCVLVVNDDDDDACVVCVVCVVVVSDDDDDDPPDDDDDDDDDDDDPPDDDDPVRVVVVVVVVPDPPDRPDDDDDDPDDPPDDD